Protein AF-A0A2V5SFI9-F1 (afdb_monomer)

Secondary structure (DSSP, 8-state):
---STTS---EEE--GGGGGG-TTGGGGTT--EEE-SEEEEETTEEEEE--SGGGEEE--

Solvent-accessible surface area (backbone atoms only — not comparable to full-atom values): 3878 Å² total; per-residue (Å²): 142,45,66,57,87,92,63,47,66,74,49,75,43,67,46,80,94,30,42,83,71,46,84,62,59,7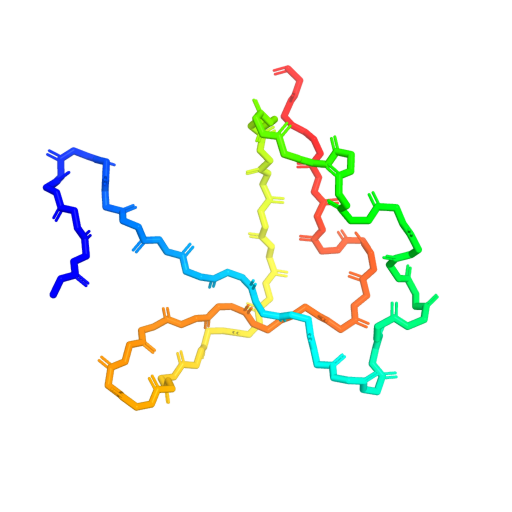3,76,50,66,96,55,67,65,47,78,57,60,56,79,44,74,58,96,87,38,67,31,31,44,39,74,55,63,84,33,53,39,78,61,133

Sequence (60 aa):
MGGRYPNQLFTAFIPKDSADQFPNAQELNGQAVSVTGKLVLYKGKPEIVLDTPSQIKKKD

Radius of gyration: 12.12 Å; Cα contacts (8 Å, |Δi|>4): 73; chains: 1; bounding box: 25×30×30 Å

Mean predicted aligned error: 3.89 Å

Foldseek 3Di:
DQDDPPRGDEAEDEDPVQVVQCPPVVVCVVFDKQADADWDQDPNGTYGYDNHPVRIGGDD

Nearest PDB structures (foldseek):
  8flr-assembly1_A  TM=3.120E-01  e=6.246E+00  Homo sapiens
  3huh-assembly2_C  TM=2.684E-01  e=4.778E+00  Salmonella enterica subsp. enterica serovar Typhimurium
  2a4x-assembly1_B  TM=2.359E-01  e=4.778E+00  Streptomyces caespitosus
  3ey8-assembly1_A  TM=2.326E-01  e=5.463E+00  Vibrio cholerae

pLDDT: mean 91.54, std 8.26, range [56.06, 98.0]

Structure (mmCIF, N/CA/C/O backbone):
data_AF-A0A2V5SFI9-F1
#
_entry.id   AF-A0A2V5SFI9-F1
#
loop_
_atom_site.group_PDB
_atom_site.id
_atom_site.type_symbol
_atom_site.label_atom_id
_atom_site.label_alt_id
_atom_site.label_comp_id
_atom_site.label_asym_id
_atom_site.label_entity_id
_atom_site.label_seq_id
_atom_site.pdbx_PDB_ins_code
_atom_site.Cartn_x
_atom_site.Cartn_y
_atom_site.Cartn_z
_atom_site.occupancy
_atom_site.B_iso_or_equiv
_atom_site.auth_seq_id
_atom_site.auth_comp_id
_atom_site.auth_asym_id
_atom_site.auth_atom_id
_atom_site.pdbx_PDB_model_num
ATOM 1 N N . MET A 1 1 ? 6.102 14.895 -11.225 1.00 56.06 1 MET A N 1
ATOM 2 C CA . MET A 1 1 ? 4.920 15.291 -10.427 1.00 56.06 1 MET A CA 1
ATOM 3 C C . MET A 1 1 ? 4.792 14.351 -9.243 1.00 56.06 1 MET A C 1
ATOM 5 O O . MET A 1 1 ? 4.602 13.160 -9.466 1.00 56.06 1 MET A O 1
ATOM 9 N N . GLY A 1 2 ? 4.947 14.884 -8.032 1.00 65.44 2 GLY A N 1
ATOM 10 C CA . GLY A 1 2 ? 4.843 14.142 -6.774 1.00 65.44 2 GLY A CA 1
ATOM 11 C C . GLY A 1 2 ? 4.499 15.047 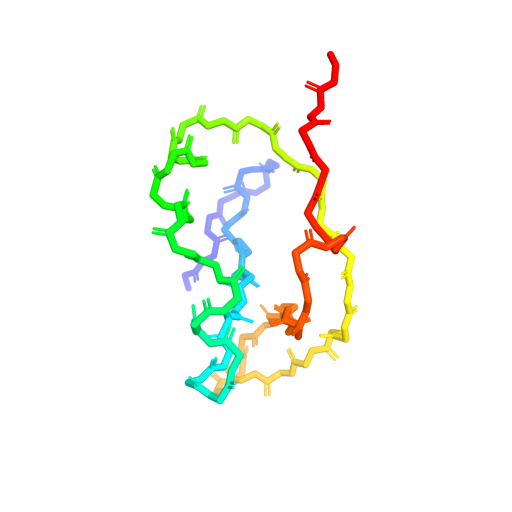-5.591 1.00 65.44 2 GLY A C 1
ATOM 12 O O . GLY A 1 2 ? 4.841 14.692 -4.486 1.00 65.44 2 GLY A O 1
ATOM 13 N N . GLY A 1 3 ? 3.860 16.207 -5.804 1.00 75.56 3 GLY A N 1
ATOM 14 C CA . GLY A 1 3 ? 3.580 17.196 -4.748 1.00 75.56 3 GLY A CA 1
ATOM 15 C C . GLY A 1 3 ? 4.827 17.912 -4.201 1.00 75.56 3 GLY A C 1
ATOM 16 O O . GLY A 1 3 ? 5.954 17.604 -4.588 1.00 75.56 3 GLY A O 1
ATOM 17 N N . ARG A 1 4 ? 4.623 18.916 -3.337 1.00 82.00 4 ARG A N 1
ATOM 18 C CA . ARG A 1 4 ? 5.694 19.561 -2.553 1.00 82.00 4 ARG A CA 1
ATOM 19 C C . ARG A 1 4 ? 5.695 18.967 -1.154 1.0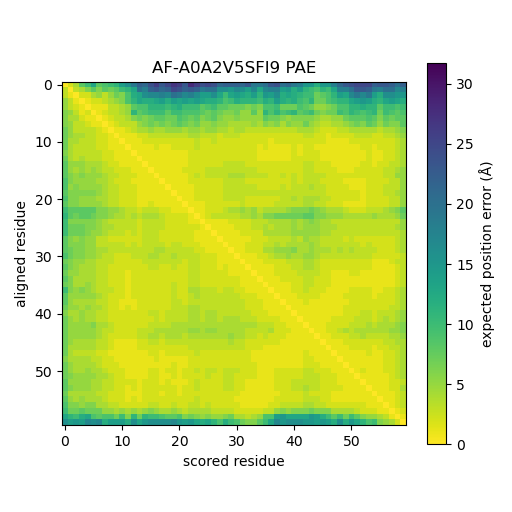0 82.00 4 ARG A C 1
ATOM 21 O O . ARG A 1 4 ? 4.618 18.760 -0.604 1.00 82.00 4 ARG A O 1
ATOM 28 N N . TYR A 1 5 ? 6.875 18.781 -0.569 1.00 79.88 5 TYR A N 1
ATOM 29 C CA . TYR A 1 5 ? 6.992 18.429 0.844 1.00 79.88 5 TYR A CA 1
ATOM 30 C C . TYR A 1 5 ? 6.209 19.415 1.733 1.00 79.88 5 TYR A C 1
ATOM 32 O O . TYR A 1 5 ? 6.290 20.621 1.481 1.00 79.88 5 TYR A O 1
ATOM 40 N N . PRO A 1 6 ? 5.463 18.941 2.753 1.00 83.56 6 PRO A N 1
ATOM 41 C CA . PRO A 1 6 ? 5.280 17.541 3.180 1.00 83.56 6 PRO A CA 1
ATOM 42 C C . PRO A 1 6 ? 4.110 16.801 2.498 1.00 83.56 6 PRO A C 1
ATOM 44 O O . PRO A 1 6 ? 3.819 15.659 2.837 1.00 83.56 6 PRO A O 1
ATOM 47 N N . ASN A 1 7 ? 3.438 17.436 1.537 1.00 82.75 7 ASN A N 1
ATOM 48 C CA . ASN A 1 7 ? 2.248 16.929 0.848 1.00 82.75 7 ASN A CA 1
ATOM 49 C C . ASN A 1 7 ? 2.600 16.225 -0.471 1.00 82.75 7 ASN A C 1
ATOM 51 O O . ASN A 1 7 ? 1.941 16.421 -1.499 1.00 82.75 7 ASN A O 1
ATOM 55 N N . GLN A 1 8 ? 3.688 15.454 -0.479 1.00 87.06 8 GLN A N 1
ATOM 56 C CA . GLN A 1 8 ? 4.031 14.636 -1.632 1.00 87.06 8 GLN A CA 1
ATOM 57 C C . GLN A 1 8 ? 3.015 13.508 -1.828 1.00 87.06 8 GLN A C 1
ATOM 59 O O . GLN A 1 8 ? 2.609 12.848 -0.875 1.00 87.06 8 GLN A O 1
ATOM 64 N N . LEU A 1 9 ? 2.618 13.270 -3.078 1.00 88.56 9 LEU A N 1
ATOM 65 C CA . LEU A 1 9 ? 1.752 12.143 -3.410 1.00 88.56 9 LEU A CA 1
ATOM 66 C C . LEU A 1 9 ? 2.572 10.857 -3.406 1.00 88.56 9 LEU A C 1
ATOM 68 O O . LEU A 1 9 ? 3.649 10.800 -4.004 1.00 88.56 9 LEU A O 1
ATOM 72 N N . PHE A 1 10 ? 2.025 9.824 -2.778 1.00 91.12 10 PHE A N 1
ATOM 73 C CA . PHE A 1 10 ? 2.599 8.491 -2.741 1.00 91.12 10 PHE A CA 1
ATOM 74 C C . PHE A 1 10 ? 1.507 7.469 -3.068 1.00 91.12 10 PHE A C 1
ATOM 76 O O . PHE A 1 10 ? 0.403 7.562 -2.532 1.00 91.12 10 PHE A O 1
ATOM 83 N N . THR A 1 11 ? 1.794 6.512 -3.952 1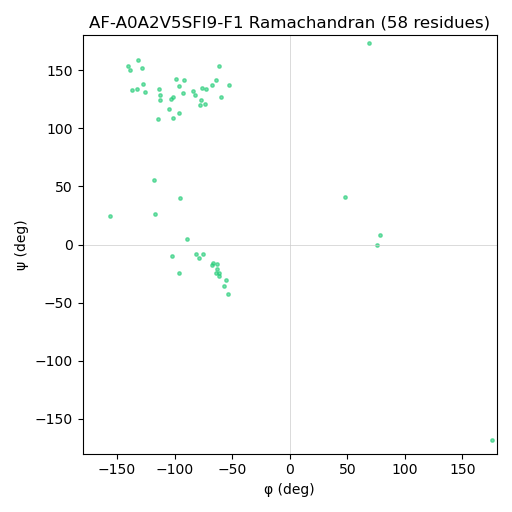.00 94.88 11 THR A N 1
ATOM 84 C CA . THR A 1 11 ? 0.802 5.523 -4.394 1.00 94.88 11 THR A CA 1
ATOM 85 C C . THR A 1 11 ? 0.869 4.269 -3.529 1.00 94.88 11 THR A C 1
ATOM 87 O O . THR A 1 11 ? 1.933 3.672 -3.368 1.00 94.88 11 THR A O 1
ATOM 90 N N . ALA A 1 12 ? -0.281 3.821 -3.034 1.00 95.69 12 ALA A N 1
ATOM 91 C CA . ALA A 1 12 ? -0.474 2.442 -2.608 1.00 95.69 12 ALA A CA 1
ATOM 92 C C . ALA A 1 12 ? -1.283 1.715 -3.690 1.00 95.69 12 ALA A C 1
ATOM 94 O O . ALA A 1 12 ? -2.338 2.198 -4.102 1.00 95.69 12 ALA A O 1
ATOM 95 N N . PHE A 1 13 ? -0.766 0.599 -4.192 1.00 96.69 13 PHE A N 1
ATOM 96 C CA . PHE A 1 13 ? -1.312 -0.126 -5.331 1.00 96.69 13 PHE A CA 1
ATOM 97 C C . PHE A 1 13 ? -1.867 -1.479 -4.886 1.00 96.69 13 PHE A C 1
ATOM 99 O O . PHE A 1 13 ? -1.143 -2.282 -4.301 1.00 96.69 13 PHE A O 1
ATOM 106 N N . ILE A 1 14 ? -3.139 -1.731 -5.193 1.00 97.00 14 ILE A N 1
ATOM 107 C CA . ILE A 1 14 ? -3.787 -3.036 -5.024 1.00 97.00 14 ILE A CA 1
ATOM 108 C C . ILE A 1 14 ? -3.720 -3.758 -6.380 1.00 97.00 14 ILE A C 1
ATOM 110 O O . ILE A 1 14 ? -4.343 -3.289 -7.339 1.00 97.00 14 ILE A O 1
ATOM 114 N N . PRO A 1 15 ? -2.966 -4.867 -6.503 1.00 96.38 15 PRO A N 1
ATOM 115 C CA . PRO A 1 15 ? -2.933 -5.665 -7.722 1.00 96.38 15 PRO A CA 1
ATOM 116 C C . PRO A 1 15 ? -4.304 -6.249 -8.059 1.00 96.38 15 PRO A C 1
ATOM 118 O O . PRO A 1 15 ? -5.112 -6.521 -7.173 1.00 96.38 15 PRO A O 1
ATOM 121 N N . LYS A 1 16 ? -4.541 -6.514 -9.349 1.00 96.50 16 LYS A N 1
ATOM 122 C CA . LYS A 1 16 ? -5.799 -7.105 -9.830 1.00 96.50 16 LYS A CA 1
ATOM 123 C C . LYS A 1 16 ? -6.148 -8.407 -9.100 1.00 96.50 16 LYS A C 1
ATOM 125 O O . LYS A 1 16 ? -7.294 -8.578 -8.710 1.00 96.50 16 LYS A O 1
ATOM 130 N N . ASP A 1 17 ? -5.158 -9.266 -8.878 1.00 97.00 17 ASP A N 1
ATOM 131 C CA . ASP A 1 17 ? -5.341 -10.575 -8.236 1.00 97.00 17 ASP A CA 1
ATOM 132 C C . ASP A 1 17 ? -5.733 -10.465 -6.751 1.00 97.00 17 ASP A C 1
ATOM 134 O O . ASP A 1 17 ? -6.267 -11.411 -6.178 1.00 97.00 17 ASP A O 1
ATOM 138 N N . SER A 1 18 ? -5.509 -9.302 -6.133 1.00 97.06 18 SER A N 1
ATOM 139 C CA . SER A 1 18 ? -5.862 -9.026 -4.737 1.00 97.06 18 SER A CA 1
ATOM 140 C C . SER A 1 18 ? -7.126 -8.176 -4.605 1.00 97.06 18 SER A C 1
ATOM 142 O O . SER A 1 18 ? -7.636 -8.034 -3.497 1.00 97.06 18 SER A O 1
ATOM 144 N N . ALA A 1 19 ? -7.649 -7.614 -5.702 1.00 95.31 19 ALA A N 1
ATOM 145 C CA . ALA A 1 19 ? -8.721 -6.616 -5.686 1.00 95.31 19 ALA A CA 1
ATOM 146 C C . ALA A 1 19 ? -10.000 -7.100 -4.981 1.00 95.31 19 ALA A C 1
ATOM 148 O O . ALA 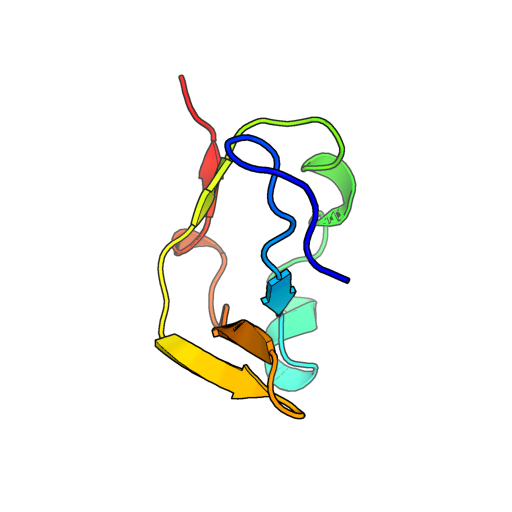A 1 19 ? -10.616 -6.328 -4.249 1.00 95.31 19 ALA A O 1
ATOM 149 N N . ASP A 1 20 ? -10.342 -8.384 -5.120 1.00 96.69 20 ASP A N 1
ATOM 150 C CA . ASP A 1 20 ? -11.523 -8.988 -4.487 1.00 96.69 20 ASP A CA 1
ATOM 151 C C . ASP A 1 20 ? -11.458 -8.973 -2.948 1.00 96.69 20 ASP A C 1
ATOM 153 O O . ASP A 1 20 ? -12.489 -9.025 -2.279 1.00 96.69 20 ASP A O 1
ATOM 157 N N . GLN A 1 21 ? -10.260 -8.850 -2.362 1.00 96.19 21 GLN A N 1
ATOM 158 C CA . GLN A 1 21 ? -10.084 -8.721 -0.912 1.00 96.19 21 GLN A CA 1
ATOM 159 C C . GLN A 1 21 ? -10.362 -7.299 -0.399 1.00 96.19 21 GLN A C 1
ATOM 161 O O . GLN A 1 21 ? -10.477 -7.099 0.810 1.00 96.19 21 GLN A O 1
ATOM 166 N N . PHE A 1 22 ? -10.481 -6.309 -1.288 1.00 94.94 22 PHE A N 1
ATOM 167 C CA . PHE A 1 22 ? -10.686 -4.899 -0.945 1.00 94.94 22 PHE A CA 1
ATOM 168 C C . PHE A 1 22 ? -12.026 -4.360 -1.482 1.00 94.94 22 PHE A C 1
ATOM 170 O O . PHE A 1 22 ? -12.038 -3.335 -2.170 1.00 94.94 22 PHE A O 1
ATOM 177 N N . PRO A 1 23 ? -13.174 -4.986 -1.153 1.00 91.81 23 PRO A N 1
ATOM 178 C CA . PRO A 1 23 ? -14.473 -4.599 -1.713 1.00 91.81 23 PRO A CA 1
ATOM 179 C C . PRO A 1 23 ? -14.876 -3.154 -1.375 1.00 91.81 23 PRO A C 1
ATOM 181 O O . PRO A 1 23 ? -15.626 -2.535 -2.122 1.00 91.81 23 PRO A O 1
ATOM 184 N N . ASN A 1 24 ? -14.336 -2.605 -0.281 1.00 88.25 24 ASN A N 1
ATOM 185 C CA . ASN A 1 24 ? -14.704 -1.299 0.265 1.00 88.25 24 ASN A CA 1
ATOM 186 C C . ASN A 1 24 ? -13.536 -0.295 0.259 1.00 88.25 24 ASN A C 1
ATOM 188 O O . ASN A 1 24 ? -13.494 0.621 1.081 1.00 88.25 24 ASN A O 1
ATOM 192 N N . ALA A 1 25 ? -12.555 -0.446 -0.639 1.00 90.56 25 ALA A N 1
ATOM 193 C CA . ALA A 1 25 ? -11.390 0.448 -0.689 1.00 90.56 25 ALA A CA 1
ATOM 194 C C . ALA A 1 25 ? -11.772 1.938 -0.823 1.00 90.56 25 ALA A C 1
ATOM 196 O O . ALA A 1 25 ? -11.076 2.813 -0.310 1.00 90.56 25 ALA A O 1
ATOM 197 N N . GLN A 1 26 ? -12.899 2.230 -1.474 1.00 91.31 26 GLN A N 1
ATOM 198 C CA . GLN A 1 26 ? -13.428 3.578 -1.685 1.00 91.31 26 GLN A CA 1
ATOM 199 C C . GLN A 1 26 ? -13.818 4.277 -0.374 1.00 91.31 26 GLN A C 1
ATOM 201 O O . GLN A 1 26 ? -13.791 5.505 -0.321 1.00 91.31 26 GLN A O 1
ATOM 206 N N . GLU A 1 27 ? -14.130 3.534 0.693 1.00 93.31 27 GLU A N 1
ATOM 207 C CA . GLU A 1 27 ? -14.427 4.105 2.016 1.00 93.31 27 GLU A CA 1
ATOM 208 C C . GLU A 1 27 ? -13.203 4.778 2.661 1.00 93.31 27 GLU A C 1
ATOM 210 O O . GLU A 1 27 ? -13.340 5.548 3.611 1.00 93.31 27 GLU A O 1
ATOM 215 N N . LEU A 1 28 ? -11.998 4.505 2.152 1.00 92.06 28 LEU A N 1
ATOM 216 C CA . LEU A 1 28 ? -10.757 5.127 2.617 1.00 92.06 28 LEU A CA 1
ATOM 217 C C . LEU A 1 28 ? -10.530 6.517 2.007 1.00 92.06 28 LEU A C 1
ATOM 219 O O . LEU A 1 28 ? -9.617 7.231 2.424 1.00 92.06 28 LEU A O 1
ATOM 223 N N . ASN A 1 29 ? -11.343 6.928 1.031 1.00 92.38 29 ASN A N 1
ATOM 224 C CA . ASN A 1 29 ? -11.228 8.247 0.422 1.00 92.38 29 ASN A CA 1
ATOM 225 C C . ASN A 1 29 ? -11.420 9.348 1.476 1.00 92.38 29 ASN A C 1
ATOM 227 O O . ASN A 1 29 ? -12.408 9.374 2.206 1.00 92.38 29 ASN A O 1
ATOM 231 N N . GLY A 1 30 ? -10.457 10.269 1.550 1.00 91.31 30 GLY A N 1
ATOM 232 C CA . GLY A 1 30 ? -10.453 11.355 2.535 1.00 91.31 30 GLY A CA 1
ATOM 233 C C . GLY A 1 30 ? -10.066 10.934 3.958 1.00 91.31 30 GLY A C 1
ATOM 234 O O . GLY A 1 30 ? -10.006 11.792 4.834 1.00 91.31 30 GLY A O 1
ATOM 235 N N . GLN A 1 31 ? -9.774 9.652 4.198 1.00 91.88 31 GLN A N 1
ATOM 236 C CA . GLN A 1 31 ? -9.339 9.148 5.500 1.00 91.88 31 GLN A CA 1
ATOM 237 C C . GLN A 1 31 ? -7.812 9.153 5.611 1.00 91.88 31 GLN A C 1
ATOM 239 O O . GLN A 1 31 ? -7.097 8.798 4.672 1.00 91.88 31 GLN A O 1
ATOM 244 N N . ALA A 1 32 ? -7.301 9.501 6.792 1.00 92.62 32 ALA A N 1
ATOM 245 C CA . ALA A 1 32 ? -5.899 9.286 7.117 1.00 92.62 32 ALA A CA 1
ATOM 246 C C . ALA A 1 32 ? -5.678 7.808 7.477 1.00 92.62 32 ALA A C 1
ATOM 248 O O . ALA A 1 32 ? -6.260 7.287 8.431 1.00 92.62 32 ALA A O 1
ATOM 249 N N . VAL A 1 33 ? -4.815 7.130 6.722 1.00 94.00 33 VAL A N 1
ATOM 250 C CA . VAL A 1 33 ? -4.491 5.713 6.925 1.00 94.00 33 VAL A CA 1
ATOM 251 C C . VAL A 1 33 ? -2.984 5.500 7.014 1.00 94.00 33 VAL A C 1
ATOM 253 O O . VAL A 1 33 ? -2.195 6.241 6.429 1.00 94.00 33 VAL A O 1
ATOM 256 N N . SER A 1 34 ? -2.587 4.464 7.744 1.00 95.00 34 SER A N 1
ATOM 257 C CA . SER A 1 34 ? -1.241 3.898 7.722 1.00 95.00 34 SER A CA 1
ATOM 258 C C . SER A 1 34 ? -1.213 2.715 6.764 1.00 95.00 34 SER A C 1
ATOM 260 O O . SER A 1 34 ? -2.123 1.885 6.776 1.00 95.00 34 SER A O 1
ATOM 262 N N . VAL A 1 35 ? -0.164 2.629 5.951 1.00 95.50 35 VAL A N 1
ATOM 263 C CA . VAL A 1 35 ? -0.018 1.604 4.913 1.00 95.50 35 VAL A CA 1
ATOM 264 C C . VAL A 1 35 ? 1.327 0.900 5.078 1.00 95.50 35 VAL A C 1
ATOM 266 O O . VAL A 1 35 ? 2.336 1.547 5.354 1.00 95.50 35 VAL A O 1
ATOM 269 N N . THR A 1 36 ? 1.369 -0.424 4.936 1.00 97.12 36 THR A N 1
ATOM 270 C CA . THR A 1 36 ? 2.608 -1.215 5.028 1.00 97.12 36 THR A CA 1
ATOM 271 C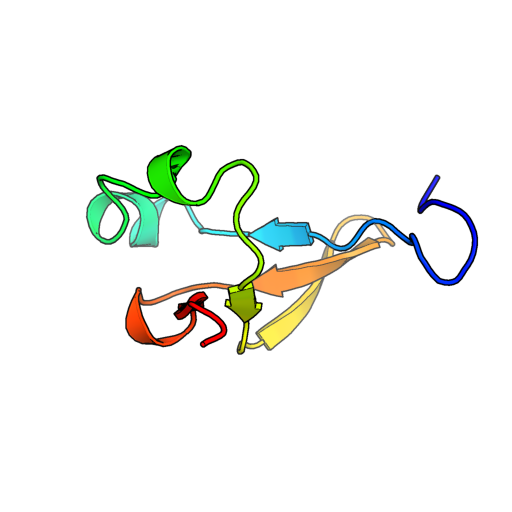 C . THR A 1 36 ? 2.658 -2.262 3.927 1.00 97.12 36 THR A C 1
ATOM 273 O O . THR A 1 36 ? 1.698 -2.987 3.713 1.00 97.12 36 THR A O 1
ATOM 276 N N . GLY A 1 37 ? 3.782 -2.394 3.233 1.00 96.56 37 GLY A N 1
ATOM 277 C CA . GLY A 1 37 ? 3.922 -3.388 2.176 1.00 96.56 37 GLY A CA 1
ATOM 278 C C . GLY A 1 37 ? 5.251 -3.271 1.453 1.00 96.56 37 GLY A C 1
ATOM 279 O O . GLY A 1 37 ? 6.158 -2.561 1.895 1.00 96.56 37 GLY A O 1
ATOM 280 N N . LYS A 1 38 ? 5.365 -3.967 0.325 1.00 97.25 38 LYS A N 1
ATOM 281 C CA . LYS A 1 38 ? 6.579 -3.943 -0.489 1.00 97.25 38 LYS A CA 1
ATOM 282 C C . LYS A 1 38 ? 6.689 -2.612 -1.231 1.00 97.25 38 LYS A C 1
ATOM 284 O O . LYS A 1 38 ? 5.822 -2.294 -2.039 1.00 97.25 38 LYS A O 1
ATOM 289 N N . LEU A 1 39 ? 7.778 -1.877 -1.000 1.00 96.94 39 LEU A N 1
ATOM 290 C CA . LEU A 1 39 ? 8.136 -0.696 -1.786 1.00 96.94 39 LEU A CA 1
ATOM 291 C C . LEU A 1 39 ? 8.726 -1.131 -3.133 1.00 96.94 39 LEU A C 1
ATOM 293 O O . LEU A 1 39 ? 9.708 -1.875 -3.176 1.00 96.94 39 LEU A O 1
ATOM 297 N N . VAL A 1 40 ? 8.143 -0.658 -4.228 1.00 96.81 40 VAL A N 1
ATOM 298 C CA . VAL A 1 40 ? 8.600 -0.935 -5.594 1.00 96.81 40 VAL A CA 1
ATOM 299 C C . VAL A 1 40 ? 8.696 0.351 -6.399 1.00 96.81 40 VAL A C 1
ATOM 301 O O . VAL A 1 40 ? 8.062 1.351 -6.075 1.00 96.81 40 VAL A O 1
ATOM 304 N N . LEU A 1 41 ? 9.488 0.323 -7.469 1.00 96.56 41 LEU A N 1
ATOM 305 C CA . LEU A 1 41 ? 9.552 1.411 -8.436 1.00 96.56 41 LEU A CA 1
ATOM 306 C C . LEU A 1 41 ? 8.740 1.031 -9.679 1.00 96.56 41 LEU A C 1
ATOM 308 O O . LEU A 1 41 ? 9.168 0.187 -10.465 1.00 96.56 41 LEU A O 1
ATOM 312 N N . TYR A 1 42 ? 7.590 1.667 -9.883 1.00 94.38 42 TYR A N 1
ATOM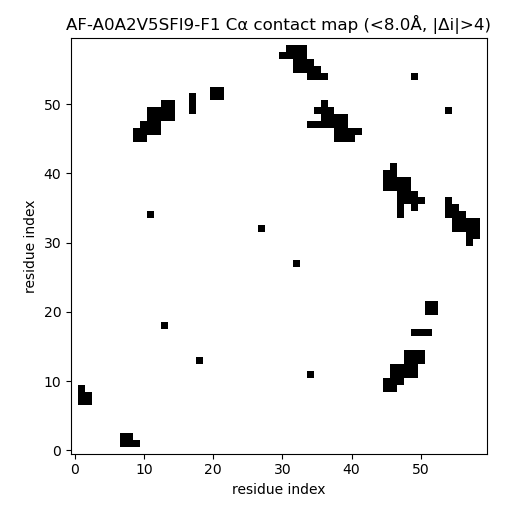 313 C CA . TYR A 1 42 ? 6.759 1.489 -11.071 1.00 94.38 42 TYR A CA 1
ATOM 314 C C . TYR A 1 42 ? 6.894 2.703 -11.993 1.00 94.38 42 TYR A C 1
ATOM 316 O O . TYR A 1 42 ? 6.576 3.830 -11.620 1.00 94.38 42 TYR A O 1
ATOM 324 N N . LYS A 1 43 ? 7.428 2.496 -13.205 1.00 93.94 43 LYS A N 1
ATOM 325 C CA . LYS A 1 43 ? 7.686 3.566 -14.196 1.00 93.94 43 LYS A CA 1
ATOM 326 C C . LYS A 1 43 ? 8.419 4.786 -13.602 1.00 93.94 43 LYS A C 1
ATOM 328 O O . LYS A 1 43 ? 8.087 5.933 -13.896 1.00 93.94 43 LYS A O 1
ATOM 333 N N . GLY A 1 44 ? 9.402 4.532 -12.736 1.00 92.06 44 GLY A N 1
ATOM 334 C CA . GLY A 1 44 ? 10.186 5.577 -12.070 1.00 92.06 44 GLY A CA 1
ATOM 335 C C . GLY A 1 44 ? 9.490 6.259 -10.886 1.00 92.06 44 GLY A C 1
ATOM 336 O O . GLY A 1 44 ? 10.022 7.239 -10.371 1.00 92.06 44 GLY A O 1
ATOM 337 N N . LYS A 1 45 ? 8.326 5.768 -10.440 1.00 90.62 45 LYS A N 1
ATOM 338 C CA . LYS A 1 45 ? 7.605 6.273 -9.264 1.00 90.62 45 LYS A CA 1
ATOM 339 C C . LYS A 1 45 ? 7.579 5.229 -8.147 1.00 90.62 45 LYS A C 1
ATOM 341 O O . LYS A 1 45 ? 7.319 4.064 -8.441 1.00 90.62 45 LYS A O 1
ATOM 346 N N . PRO A 1 46 ? 7.872 5.607 -6.893 1.00 93.56 46 PRO A N 1
ATOM 347 C CA . PRO A 1 46 ? 7.777 4.685 -5.774 1.00 93.56 46 PRO A CA 1
ATOM 348 C C . PRO A 1 46 ? 6.309 4.409 -5.433 1.00 93.56 46 PRO A C 1
ATOM 350 O O . PRO A 1 46 ? 5.507 5.340 -5.331 1.00 93.56 46 PRO A O 1
ATOM 353 N N . GLU A 1 47 ? 5.978 3.138 -5.241 1.00 96.75 47 GLU A N 1
ATOM 354 C CA . GLU A 1 47 ? 4.645 2.670 -4.857 1.00 96.75 47 GLU A CA 1
ATOM 355 C C . GLU A 1 47 ? 4.766 1.561 -3.801 1.00 96.75 47 GLU A C 1
ATOM 357 O O . GLU A 1 47 ? 5.752 0.820 -3.788 1.00 96.75 47 GLU A O 1
ATOM 362 N N . ILE A 1 48 ? 3.779 1.431 -2.912 1.00 97.88 48 ILE A N 1
ATOM 363 C CA . ILE A 1 48 ? 3.663 0.287 -1.991 1.00 97.88 48 ILE A CA 1
ATOM 364 C C . ILE A 1 48 ? 2.618 -0.684 -2.537 1.00 97.88 48 ILE A C 1
ATOM 366 O O . ILE A 1 48 ? 1.486 -0.281 -2.787 1.00 97.88 48 ILE A O 1
ATOM 370 N N . VAL A 1 49 ? 2.976 -1.959 -2.677 1.00 98.00 49 VAL A N 1
A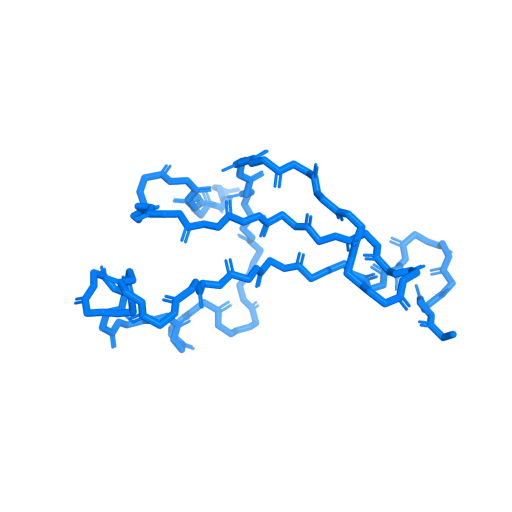TOM 371 C CA . VAL A 1 49 ? 2.045 -3.020 -3.094 1.00 98.00 49 VAL A CA 1
ATOM 372 C C . VAL A 1 49 ? 1.258 -3.554 -1.893 1.00 98.00 49 VAL A C 1
ATOM 374 O O . VAL A 1 49 ? 1.846 -3.851 -0.846 1.00 98.00 49 VAL A O 1
ATOM 377 N N . LEU A 1 50 ? -0.063 -3.667 -2.057 1.00 97.62 50 LEU A N 1
ATOM 378 C CA . LEU A 1 50 ? -1.015 -4.159 -1.061 1.00 97.62 50 LEU A CA 1
ATOM 379 C C . LEU A 1 50 ? -1.650 -5.469 -1.519 1.00 97.62 50 LEU A C 1
ATOM 381 O O . LEU A 1 50 ? -2.499 -5.484 -2.407 1.00 97.62 50 LEU A O 1
ATOM 385 N N . ASP A 1 51 ? -1.258 -6.558 -0.871 1.00 97.31 51 ASP A N 1
ATOM 386 C CA . ASP A 1 51 ? -1.717 -7.906 -1.193 1.00 97.31 51 ASP A CA 1
ATOM 387 C C . ASP A 1 51 ? -2.883 -8.350 -0.295 1.00 97.31 51 ASP A C 1
ATOM 389 O O . ASP A 1 51 ? -3.681 -9.193 -0.698 1.00 97.31 51 ASP A O 1
ATOM 393 N N . THR A 1 52 ? -3.005 -7.774 0.909 1.00 96.50 52 THR A N 1
ATOM 394 C CA . THR A 1 52 ? -4.054 -8.105 1.890 1.00 96.50 52 THR A CA 1
ATOM 395 C C . THR A 1 52 ? -4.600 -6.861 2.612 1.00 96.50 52 THR A C 1
ATOM 397 O O . THR A 1 52 ? -3.856 -5.897 2.818 1.00 96.50 52 THR A O 1
ATOM 400 N N . PRO A 1 53 ? -5.857 -6.870 3.101 1.00 95.50 53 PRO A N 1
ATOM 401 C CA . PRO A 1 53 ? -6.452 -5.725 3.804 1.00 95.50 53 PRO A CA 1
ATOM 402 C C . PRO A 1 53 ? -5.737 -5.314 5.096 1.00 95.50 53 PRO A C 1
ATOM 404 O O . PRO A 1 53 ? -5.758 -4.144 5.467 1.00 95.50 53 PRO A O 1
ATOM 407 N N . SER A 1 54 ? -5.059 -6.253 5.767 1.00 95.69 54 SER A N 1
ATOM 408 C CA . SER A 1 54 ? -4.345 -5.999 7.033 1.00 95.69 54 SER A CA 1
ATOM 409 C C . SER A 1 54 ? -3.189 -4.995 6.911 1.00 95.69 54 SER A C 1
ATOM 411 O O . SER A 1 54 ? -2.724 -4.436 7.908 1.00 95.69 54 SER A O 1
ATOM 413 N N . GLN A 1 55 ? -2.742 -4.750 5.679 1.00 96.94 55 GLN A N 1
ATOM 414 C CA . GLN A 1 55 ? -1.711 -3.782 5.326 1.00 96.94 55 GLN A CA 1
ATOM 415 C C . GLN A 1 55 ? -2.194 -2.328 5.373 1.00 96.94 55 GLN A C 1
ATOM 417 O O . GLN A 1 55 ? -1.371 -1.420 5.254 1.00 96.94 55 GLN A O 1
ATOM 422 N N . ILE A 1 56 ? -3.498 -2.102 5.555 1.00 95.69 56 ILE A N 1
ATOM 423 C CA . ILE A 1 56 ? -4.098 -0.786 5.756 1.00 95.69 56 ILE A CA 1
ATOM 424 C C . ILE A 1 56 ? -4.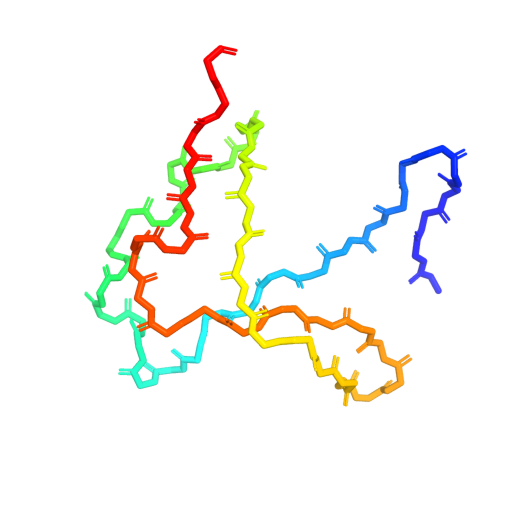636 -0.714 7.184 1.00 95.69 56 ILE A C 1
ATOM 426 O O . ILE A 1 56 ? -5.416 -1.561 7.617 1.00 95.69 56 ILE A O 1
ATOM 430 N N . LYS A 1 57 ? -4.259 0.333 7.913 1.00 94.69 57 LYS A N 1
ATOM 431 C CA . LYS A 1 57 ? -4.807 0.638 9.238 1.00 94.69 57 LYS A CA 1
ATOM 432 C C . LYS A 1 57 ? -5.343 2.057 9.245 1.00 94.69 57 LYS A C 1
ATOM 434 O O . LYS A 1 57 ? -4.642 2.975 8.823 1.00 94.69 57 LYS A O 1
ATOM 439 N N . LYS A 1 58 ? -6.568 2.257 9.730 1.00 89.75 58 LYS A N 1
ATOM 440 C CA . LYS A 1 58 ? -7.056 3.611 10.021 1.00 89.75 58 LYS A CA 1
ATOM 441 C C . LYS A 1 58 ? -6.195 4.201 11.134 1.00 89.75 58 LYS A C 1
ATOM 443 O O . LYS A 1 58 ? -5.738 3.470 12.012 1.00 89.75 58 LYS A O 1
ATOM 448 N N . LYS A 1 59 ? -5.896 5.490 11.029 1.00 80.06 59 LYS A N 1
ATOM 449 C CA . LYS A 1 59 ? -5.218 6.211 12.100 1.00 80.06 59 LYS A CA 1
ATOM 450 C C . LYS A 1 59 ? -6.276 6.620 13.128 1.00 80.06 59 LYS A C 1
ATOM 452 O O . LYS A 1 59 ? -7.300 7.160 12.716 1.00 80.06 59 LYS A O 1
ATOM 457 N N . ASP A 1 60 ? -6.032 6.305 14.399 1.00 67.81 60 ASP A N 1
ATOM 458 C CA . ASP A 1 60 ? -6.866 6.742 15.529 1.00 67.81 60 ASP A CA 1
ATOM 459 C C . ASP A 1 60 ? -6.825 8.269 15.715 1.00 67.81 60 ASP A C 1
ATOM 461 O O . ASP A 1 60 ? -5.771 8.882 15.393 1.00 67.81 60 ASP A O 1
#